Protein AF-I6PZT9-F1 (afdb_monomer_lite)

Foldseek 3Di:
DVLVLLVQLVVLCQDADPVSSVLSNQLSVQLVVLVVCCVLQNVVVSVVSCVVRNVVSVVVSVVCVVPPDPDPHPGPDPPCVVVSVVSNPPPPPPPPPPRPNDPCPVVVVCCVPPVNVVVVVVVVVVVVVVVVVVVVVVVVDPPPPPPPD

Secondary structure (DSSP, 8-state):
-HHHHHHHHHHHTT--SHHHHHHHHHHHHHHHHHHHHHHTT-HHHHHHHIIIIIHHHHHHHHHHHHHS----PPP--GGGHHHHHHTTS--------------TTTTTGGGGSGGGHHHHHHHHHHHHHHHHHHHHHHHH---------

Sequence (149 aa):
MMALLSLLVLFFLFHSDKITFFISFLLSYASLVSVIFIFNGTPWFGLIFFLIYVSGLLVLFGYTMAMSPNVITPPITYKYMPLSLLLLIPNTKTINMEVMKIMYFHDIVDIFNYHNLSLYLIMTIMLFLSLLAVVNITYKAPSPLRPYF

Structure (mmCIF, N/CA/C/O backbone):
data_AF-I6PZT9-F1
#
_entry.id   AF-I6PZT9-F1
#
loop_
_atom_site.group_PDB
_atom_site.id
_atom_site.type_symbol
_atom_site.label_atom_id
_atom_site.label_alt_id
_atom_site.label_comp_id
_atom_site.label_asym_id
_atom_site.label_entity_id
_atom_site.label_seq_id
_atom_site.pdbx_PDB_ins_code
_atom_site.Cartn_x
_atom_site.Cartn_y
_atom_site.Cartn_z
_atom_site.occupancy
_atom_site.B_iso_or_equiv
_atom_site.auth_seq_id
_atom_site.auth_comp_id
_atom_site.auth_asym_id
_atom_site.auth_atom_id
_atom_site.pdbx_PDB_model_num
A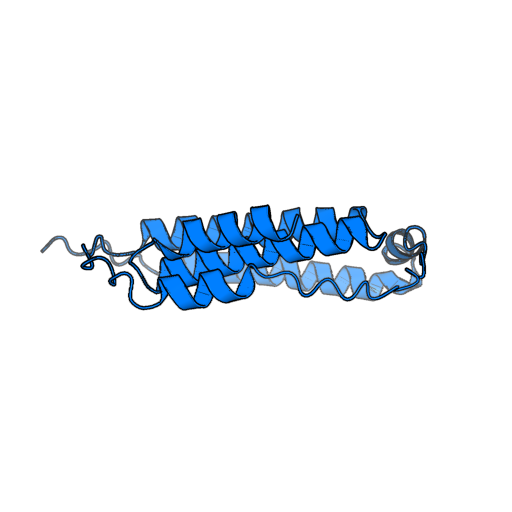TOM 1 N N . MET A 1 1 ? 18.825 14.548 -0.539 1.00 55.91 1 MET A N 1
ATOM 2 C CA . MET A 1 1 ? 17.554 13.792 -0.497 1.00 55.91 1 MET A CA 1
ATOM 3 C C . MET A 1 1 ? 17.397 13.023 0.811 1.00 55.91 1 MET A C 1
ATOM 5 O O . MET A 1 1 ? 16.478 13.350 1.546 1.00 55.91 1 MET A O 1
ATOM 9 N N . MET A 1 2 ? 18.321 12.112 1.163 1.00 54.88 2 MET A N 1
ATOM 10 C CA . MET A 1 2 ? 18.309 11.403 2.460 1.00 54.88 2 MET A CA 1
ATOM 11 C C . MET A 1 2 ? 18.146 12.332 3.675 1.00 54.88 2 MET A C 1
ATOM 13 O O . MET A 1 2 ? 17.351 12.022 4.544 1.00 54.88 2 MET A O 1
ATOM 17 N N . ALA A 1 3 ? 18.820 13.491 3.701 1.00 53.41 3 ALA A N 1
ATOM 18 C CA . ALA A 1 3 ? 18.738 14.442 4.817 1.00 53.41 3 ALA A CA 1
ATOM 19 C C . ALA A 1 3 ? 17.353 15.107 4.992 1.00 53.41 3 ALA A C 1
ATOM 21 O O . ALA A 1 3 ? 16.906 15.343 6.111 1.00 53.41 3 ALA A O 1
ATOM 22 N N . LEU A 1 4 ? 16.653 15.392 3.888 1.00 56.28 4 LEU A N 1
ATOM 23 C CA . LEU A 1 4 ? 15.302 15.972 3.914 1.00 56.28 4 LEU A CA 1
ATOM 24 C C . LEU A 1 4 ? 14.271 14.902 4.308 1.00 56.28 4 LEU A C 1
ATOM 26 O O . LEU A 1 4 ? 13.334 15.168 5.051 1.00 56.28 4 LEU A O 1
ATOM 30 N N . LEU A 1 5 ? 14.518 13.662 3.885 1.00 55.69 5 LEU A N 1
ATOM 31 C CA . LEU A 1 5 ? 13.740 12.479 4.236 1.00 55.69 5 LEU A CA 1
ATOM 32 C C . LEU A 1 5 ? 13.863 12.098 5.712 1.00 55.69 5 LEU A C 1
ATOM 34 O O . LEU A 1 5 ? 12.857 11.858 6.371 1.00 55.69 5 LEU A O 1
ATOM 38 N N . SER A 1 6 ? 15.074 12.102 6.262 1.00 57.31 6 SER A N 1
ATOM 39 C CA . SER A 1 6 ? 15.292 11.881 7.693 1.00 57.31 6 SER A CA 1
ATOM 40 C C . SER A 1 6 ? 14.687 12.991 8.546 1.00 57.31 6 SER A C 1
ATOM 42 O O . SER A 1 6 ? 14.225 12.714 9.645 1.00 57.31 6 SER A O 1
ATOM 44 N N . LEU A 1 7 ? 14.639 14.230 8.042 1.00 59.03 7 LEU A N 1
ATOM 45 C CA . LEU A 1 7 ? 13.987 15.345 8.731 1.00 59.03 7 LEU A CA 1
ATOM 46 C C . LEU A 1 7 ? 12.460 15.167 8.777 1.00 59.03 7 LEU A C 1
ATOM 48 O O . LEU A 1 7 ? 11.835 15.456 9.795 1.00 59.03 7 LEU A O 1
ATOM 52 N N . LEU A 1 8 ? 11.874 14.609 7.716 1.00 58.56 8 LEU A N 1
ATOM 53 C CA . LEU A 1 8 ? 10.450 14.277 7.638 1.00 58.56 8 LEU A CA 1
ATOM 54 C C . LEU A 1 8 ? 10.081 13.122 8.590 1.00 58.56 8 LEU A C 1
ATOM 56 O O . LEU A 1 8 ? 9.099 13.214 9.323 1.00 58.56 8 LEU A O 1
ATOM 60 N N . VAL A 1 9 ? 10.911 12.075 8.652 1.00 61.03 9 VAL A N 1
ATOM 61 C CA . VAL A 1 9 ? 10.760 10.965 9.616 1.00 61.03 9 VAL A CA 1
ATOM 62 C C . VAL A 1 9 ? 10.928 11.458 11.061 1.00 61.03 9 VAL A C 1
ATOM 64 O O . VAL A 1 9 ? 10.175 11.054 11.946 1.00 61.03 9 VAL A O 1
ATOM 67 N N . LEU A 1 10 ? 11.872 12.376 11.302 1.00 59.38 10 LEU A N 1
ATOM 68 C CA . LEU A 1 10 ? 12.081 13.012 12.606 1.00 59.38 10 LEU A CA 1
ATOM 69 C C . LEU A 1 10 ? 10.870 13.833 13.052 1.00 59.38 10 LEU A C 1
ATOM 71 O O . LEU A 1 10 ? 10.501 13.742 14.216 1.00 59.38 10 LEU A O 1
ATOM 75 N N . PHE A 1 11 ? 10.214 14.577 12.155 1.00 60.44 11 PHE A N 1
ATOM 76 C CA . PHE A 1 11 ? 9.026 15.365 12.508 1.00 60.44 11 PHE A CA 1
ATOM 77 C C . PHE A 1 11 ? 7.887 14.489 13.060 1.00 60.44 11 PHE A C 1
ATOM 79 O O . PHE A 1 11 ? 7.195 14.869 14.003 1.00 60.44 11 PHE A O 1
ATOM 86 N N . PHE A 1 12 ? 7.730 13.280 12.521 1.00 60.12 12 PHE A N 1
ATOM 87 C CA . PHE A 1 12 ? 6.676 12.351 12.925 1.00 60.12 12 PHE A CA 1
ATOM 88 C C . PHE A 1 12 ? 6.987 11.541 14.192 1.00 60.12 12 PHE A C 1
ATOM 90 O O . PHE A 1 12 ? 6.056 11.082 14.856 1.00 60.12 12 PHE A O 1
ATOM 97 N N . LEU A 1 13 ? 8.265 11.427 14.569 1.00 58.75 13 LEU A N 1
ATOM 98 C CA . LEU A 1 13 ? 8.715 10.843 15.842 1.00 58.75 13 LEU A CA 1
ATOM 99 C C . LEU A 1 13 ? 8.302 11.673 17.071 1.00 58.75 13 LEU A C 1
ATOM 101 O O . LEU A 1 13 ? 8.343 11.157 18.185 1.00 58.75 13 LEU A O 1
ATOM 105 N N . PHE A 1 14 ? 7.888 12.933 16.892 1.00 55.94 14 PHE A N 1
ATOM 106 C CA . PHE A 1 14 ? 7.474 13.811 17.993 1.00 55.94 14 PHE A CA 1
ATOM 107 C C . PHE A 1 14 ? 6.022 13.614 18.452 1.00 55.94 14 PHE A C 1
ATOM 109 O O . PHE A 1 14 ? 5.602 14.269 19.405 1.00 55.94 14 PHE A O 1
ATOM 116 N N . HIS A 1 15 ? 5.242 12.741 17.804 1.00 57.38 15 HIS A N 1
ATOM 117 C CA . HIS A 1 15 ? 3.855 12.511 18.206 1.00 57.38 15 HIS A CA 1
ATOM 118 C C . HIS A 1 15 ? 3.751 11.456 19.319 1.00 57.38 15 HIS A C 1
ATOM 120 O O . HIS A 1 15 ? 4.372 10.397 19.250 1.00 57.38 15 HIS A O 1
ATOM 126 N N . SER A 1 16 ? 2.969 11.767 20.354 1.00 57.41 16 SER A N 1
ATOM 127 C CA . SER A 1 16 ? 3.026 11.128 21.675 1.00 57.41 16 SER A CA 1
ATOM 128 C C . SER A 1 16 ? 2.312 9.775 21.775 1.00 57.41 16 SER A C 1
ATOM 130 O O . SER A 1 16 ? 2.679 8.956 22.622 1.00 57.41 16 SER A O 1
ATOM 132 N N . ASP A 1 17 ? 1.359 9.484 20.887 1.00 71.00 17 ASP A N 1
ATOM 133 C CA . ASP A 1 17 ? 0.621 8.222 20.928 1.00 71.00 17 ASP A CA 1
ATOM 134 C C . ASP A 1 17 ? 1.272 7.132 20.063 1.00 71.00 17 ASP A C 1
ATOM 136 O O . ASP A 1 17 ? 1.644 7.330 18.904 1.00 71.00 17 ASP A O 1
ATOM 140 N N . LYS A 1 18 ? 1.389 5.918 20.624 1.00 74.88 18 LYS A N 1
ATOM 141 C CA . LYS A 1 18 ? 2.044 4.768 19.964 1.00 74.88 18 LYS A CA 1
ATOM 142 C C . LYS A 1 18 ? 1.425 4.439 18.600 1.00 74.88 18 LYS A C 1
ATOM 144 O O . LYS A 1 18 ? 2.137 4.058 17.676 1.00 74.88 18 LYS A O 1
ATOM 149 N N . ILE A 1 19 ? 0.102 4.573 18.487 1.00 79.06 19 ILE A N 1
ATOM 150 C CA . ILE A 1 19 ? -0.666 4.224 17.281 1.00 79.06 19 ILE A CA 1
ATOM 151 C C . ILE A 1 19 ? -0.414 5.248 16.176 1.00 79.06 19 ILE A C 1
ATOM 153 O O . ILE A 1 19 ? -0.064 4.888 15.054 1.00 79.06 19 ILE A O 1
ATOM 157 N N . THR A 1 20 ? -0.539 6.530 16.501 1.00 77.38 20 THR A N 1
ATOM 158 C CA . THR A 1 20 ? -0.301 7.627 15.560 1.00 77.38 20 THR A CA 1
ATOM 159 C C . THR A 1 20 ? 1.158 7.678 15.128 1.00 77.38 20 THR A C 1
ATOM 161 O O . THR A 1 20 ? 1.419 7.949 13.961 1.00 77.38 20 THR A O 1
ATOM 164 N N . PHE A 1 21 ? 2.096 7.358 16.030 1.00 77.38 21 PHE A N 1
ATOM 165 C CA . PHE A 1 21 ? 3.513 7.222 15.703 1.00 77.38 21 PHE A CA 1
ATOM 166 C C . PHE A 1 21 ? 3.756 6.097 14.688 1.00 77.38 21 PHE A C 1
ATOM 168 O O . PHE A 1 21 ? 4.462 6.281 13.700 1.00 77.38 21 PHE A O 1
ATOM 175 N N . PHE A 1 22 ? 3.149 4.928 14.901 1.00 79.56 22 PHE A N 1
ATOM 176 C CA . PHE A 1 22 ? 3.291 3.813 13.969 1.00 79.56 22 PHE A CA 1
ATOM 177 C C . PHE A 1 22 ? 2.745 4.159 12.575 1.00 79.56 22 PHE A C 1
ATOM 179 O O . PHE A 1 22 ? 3.405 3.900 11.569 1.00 79.56 22 PHE A O 1
ATOM 186 N N . ILE A 1 23 ? 1.568 4.787 12.506 1.00 81.69 23 ILE A N 1
ATOM 187 C CA . ILE A 1 23 ? 0.939 5.164 11.232 1.00 81.69 23 ILE A CA 1
ATOM 188 C C . ILE A 1 23 ? 1.740 6.256 10.519 1.00 81.69 23 ILE A C 1
ATOM 190 O O . ILE A 1 23 ? 1.955 6.167 9.309 1.00 81.69 23 ILE A O 1
ATOM 194 N N . SER A 1 24 ? 2.219 7.263 11.250 1.00 76.06 24 SER A N 1
ATOM 195 C CA . SER A 1 24 ? 3.023 8.342 10.676 1.00 76.06 24 SER A CA 1
ATOM 196 C C . SER A 1 24 ? 4.382 7.843 10.173 1.00 76.06 24 SER A C 1
ATOM 198 O O . SER A 1 24 ? 4.818 8.226 9.083 1.00 76.06 24 SER A O 1
ATOM 200 N N . PHE A 1 25 ? 5.012 6.912 10.896 1.00 77.88 25 PHE A N 1
ATOM 201 C CA . PHE A 1 25 ? 6.205 6.214 10.429 1.00 77.88 25 PHE A CA 1
ATOM 202 C C . PHE A 1 25 ? 5.931 5.463 9.120 1.00 77.88 25 PHE A C 1
ATOM 204 O O . PHE A 1 25 ? 6.668 5.638 8.147 1.00 77.88 25 PHE A O 1
ATOM 211 N N . LEU A 1 26 ? 4.843 4.692 9.051 1.00 82.94 26 LEU A N 1
ATOM 212 C CA . LEU A 1 26 ? 4.478 3.932 7.852 1.00 82.94 26 LEU A CA 1
ATOM 213 C C . LEU A 1 26 ? 4.211 4.860 6.653 1.00 82.94 26 LEU A C 1
ATOM 215 O O . LEU A 1 26 ? 4.686 4.590 5.551 1.00 82.94 26 LEU A O 1
ATOM 219 N N . LEU A 1 27 ? 3.549 6.000 6.871 1.00 83.50 27 LEU A N 1
ATOM 220 C CA . LEU A 1 27 ? 3.326 7.029 5.849 1.00 83.50 27 LEU A CA 1
ATOM 221 C C . LEU A 1 27 ? 4.650 7.602 5.311 1.00 83.50 27 LEU A C 1
ATOM 223 O O . LEU A 1 27 ? 4.853 7.720 4.096 1.00 83.50 27 LEU A O 1
ATOM 227 N N . SER A 1 28 ? 5.582 7.920 6.212 1.00 77.56 28 SER A N 1
ATOM 228 C CA . SER A 1 28 ? 6.910 8.420 5.842 1.00 77.56 28 SER A CA 1
ATOM 229 C C . SER A 1 28 ? 7.728 7.371 5.074 1.00 77.56 28 SER A C 1
ATOM 231 O O . SER A 1 28 ? 8.400 7.692 4.096 1.00 77.56 28 SER A O 1
ATOM 233 N N . TYR A 1 29 ? 7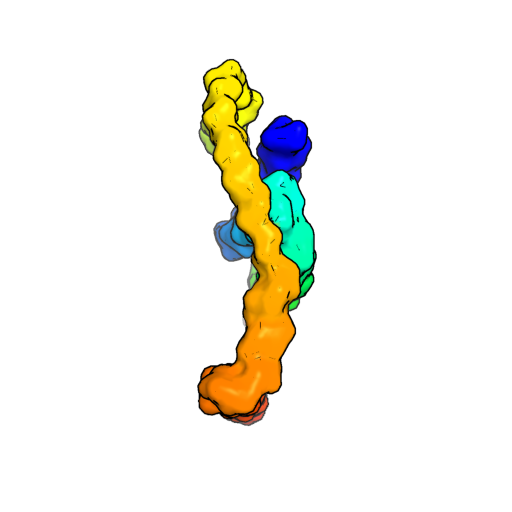.601 6.095 5.439 1.00 81.19 29 TYR A N 1
ATOM 234 C CA . TYR A 1 29 ? 8.266 4.992 4.756 1.00 81.19 29 TYR A CA 1
ATOM 235 C C . TYR A 1 29 ? 7.664 4.695 3.372 1.00 81.19 29 TYR A C 1
ATOM 237 O O . TYR A 1 29 ? 8.393 4.497 2.402 1.00 81.19 29 TYR A O 1
ATOM 245 N N . ALA A 1 30 ? 6.338 4.713 3.235 1.00 85.69 30 ALA A N 1
ATOM 246 C CA . ALA A 1 30 ? 5.680 4.505 1.945 1.00 85.69 30 ALA A CA 1
ATOM 247 C C . ALA A 1 30 ? 6.024 5.625 0.944 1.00 85.69 30 ALA A C 1
ATOM 249 O O . ALA A 1 30 ? 6.334 5.358 -0.220 1.00 85.69 30 ALA A O 1
ATOM 250 N N . SER A 1 31 ? 6.043 6.880 1.404 1.00 83.06 31 SER A N 1
ATOM 251 C CA . SER A 1 31 ? 6.475 8.008 0.569 1.00 83.06 31 SER A CA 1
ATOM 252 C C . SER A 1 31 ? 7.948 7.885 0.159 1.00 83.06 31 SER A C 1
ATOM 254 O O . SER A 1 31 ? 8.268 8.075 -1.013 1.00 83.06 31 SER A O 1
ATOM 256 N N . LEU A 1 32 ? 8.828 7.444 1.060 1.00 78.88 32 LEU A N 1
ATOM 257 C CA . LEU A 1 32 ? 10.226 7.115 0.760 1.00 78.88 32 LEU A CA 1
ATOM 258 C C . LEU A 1 32 ? 10.379 6.101 -0.378 1.00 78.88 32 LEU A C 1
ATOM 260 O O . LEU A 1 32 ? 11.096 6.345 -1.350 1.00 78.88 32 LEU A O 1
ATOM 264 N N . VAL A 1 33 ? 9.687 4.971 -0.261 1.00 83.50 33 VAL A N 1
ATOM 265 C CA . VAL A 1 33 ? 9.734 3.889 -1.250 1.00 83.50 33 VAL A CA 1
ATOM 266 C C . VAL A 1 33 ? 9.252 4.377 -2.619 1.00 83.50 33 VAL A C 1
ATOM 268 O O . VAL A 1 33 ? 9.883 4.079 -3.634 1.00 83.50 33 VAL A O 1
ATOM 271 N N . SER A 1 34 ? 8.201 5.202 -2.658 1.00 85.44 34 SER A N 1
ATOM 272 C CA . SER A 1 34 ? 7.691 5.769 -3.913 1.00 85.44 34 SER A CA 1
ATOM 273 C C . SER A 1 34 ? 8.725 6.636 -4.638 1.00 85.44 34 SER A C 1
ATOM 275 O O . SER A 1 34 ? 8.901 6.519 -5.851 1.00 85.44 34 SER A O 1
ATOM 277 N N . VAL A 1 35 ? 9.475 7.445 -3.885 1.00 82.75 35 VAL A N 1
ATOM 278 C CA . VAL A 1 35 ? 10.525 8.312 -4.423 1.00 82.75 35 VAL A CA 1
ATOM 279 C C . VAL A 1 35 ? 11.663 7.464 -4.991 1.00 82.75 35 VAL A C 1
ATOM 281 O O . VAL A 1 35 ? 12.141 7.736 -6.091 1.00 82.75 35 VAL A O 1
ATOM 284 N N . ILE A 1 36 ? 12.052 6.392 -4.294 1.00 81.56 36 ILE A N 1
ATOM 285 C CA . ILE A 1 36 ? 13.074 5.452 -4.774 1.00 81.56 36 ILE A CA 1
ATOM 286 C C . ILE A 1 36 ? 12.642 4.804 -6.099 1.00 81.56 36 ILE A C 1
ATOM 288 O O . ILE A 1 36 ? 13.444 4.750 -7.030 1.00 81.56 36 ILE A O 1
ATOM 292 N N . PHE A 1 37 ? 11.383 4.373 -6.235 1.00 82.06 37 PHE A N 1
ATOM 293 C CA . PHE A 1 37 ? 10.884 3.804 -7.496 1.00 82.06 37 PHE A CA 1
ATOM 294 C C . PHE A 1 37 ? 10.887 4.806 -8.656 1.00 82.06 37 PHE A C 1
ATOM 296 O O . PHE A 1 37 ? 11.238 4.439 -9.781 1.00 82.06 37 PHE A O 1
ATOM 303 N N . ILE A 1 38 ? 10.571 6.075 -8.384 1.00 82.94 38 ILE A N 1
ATOM 304 C CA . ILE A 1 38 ? 10.638 7.139 -9.394 1.00 82.94 38 ILE A CA 1
ATOM 305 C C . ILE A 1 38 ? 12.073 7.313 -9.907 1.00 82.94 38 ILE A C 1
ATOM 307 O O . ILE A 1 38 ? 12.283 7.384 -11.119 1.00 82.94 38 ILE A O 1
ATOM 311 N N . PHE A 1 39 ? 13.063 7.324 -9.011 1.00 77.81 39 PHE A N 1
ATOM 312 C CA . PHE A 1 39 ? 14.471 7.481 -9.394 1.00 77.81 39 PHE A CA 1
ATOM 313 C C . PHE A 1 39 ? 15.080 6.228 -10.036 1.00 77.81 39 PHE A C 1
ATOM 315 O O . PHE A 1 39 ? 15.934 6.356 -10.911 1.00 77.81 39 PHE A O 1
ATOM 322 N N . ASN A 1 40 ? 14.606 5.033 -9.680 1.00 74.56 40 ASN A N 1
ATOM 323 C CA . ASN A 1 40 ? 15.097 3.764 -10.228 1.00 74.56 40 ASN A CA 1
ATOM 324 C C . ASN A 1 40 ? 14.519 3.414 -11.616 1.00 74.56 40 ASN A C 1
ATOM 326 O O . ASN A 1 40 ? 14.734 2.310 -12.111 1.00 74.56 40 ASN A O 1
ATOM 330 N N . GLY A 1 41 ? 13.808 4.338 -12.270 1.00 68.81 41 GLY A N 1
ATOM 331 C CA . GLY A 1 41 ? 13.429 4.212 -13.682 1.00 68.81 41 GLY A CA 1
ATOM 332 C C . GLY A 1 41 ? 12.008 3.714 -13.957 1.00 68.81 41 GLY A C 1
ATOM 333 O O . GLY A 1 41 ? 11.648 3.581 -15.125 1.00 68.81 41 GLY A O 1
ATOM 334 N N . THR A 1 42 ? 11.172 3.513 -12.931 1.00 76.88 42 THR A N 1
ATOM 335 C CA . THR A 1 42 ? 9.740 3.176 -13.080 1.00 76.88 42 THR A CA 1
ATOM 336 C C . THR A 1 42 ? 8.838 4.272 -12.500 1.00 76.88 42 THR A C 1
ATOM 338 O O . THR A 1 42 ? 8.102 4.042 -11.537 1.00 76.88 42 THR A O 1
ATOM 341 N N . PRO A 1 43 ? 8.841 5.490 -13.082 1.00 82.31 43 PRO A N 1
ATOM 342 C CA . PRO A 1 43 ? 8.111 6.624 -12.515 1.00 82.31 43 PRO A CA 1
ATOM 343 C C . PRO A 1 43 ? 6.609 6.358 -12.387 1.00 82.31 43 PRO A C 1
ATOM 345 O O . PRO A 1 43 ? 6.009 6.726 -11.385 1.00 82.31 43 PRO A O 1
ATOM 348 N N . TRP A 1 44 ? 6.010 5.652 -13.347 1.00 84.12 44 TRP A N 1
ATOM 349 C CA . TRP A 1 44 ? 4.590 5.296 -13.302 1.00 84.12 44 TRP A CA 1
ATOM 350 C C . TRP A 1 44 ? 4.248 4.377 -12.133 1.00 84.12 44 TRP A C 1
ATOM 352 O O . TRP A 1 44 ? 3.279 4.628 -11.424 1.00 84.12 44 TRP A O 1
ATOM 362 N N . PHE A 1 45 ? 5.068 3.354 -11.888 1.00 84.38 45 PHE A N 1
ATOM 363 C CA . PHE A 1 45 ? 4.862 2.456 -10.757 1.00 84.38 45 PHE A CA 1
ATOM 364 C C . PHE A 1 45 ? 5.039 3.191 -9.425 1.00 84.38 45 PHE A C 1
ATOM 366 O O . PHE A 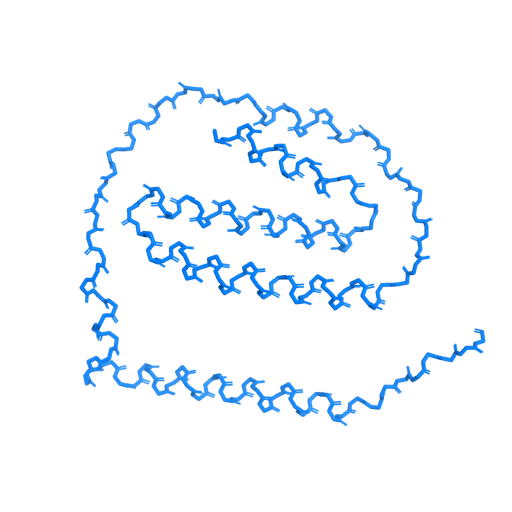1 45 ? 4.201 3.053 -8.539 1.00 84.38 45 PHE A O 1
ATOM 373 N N . GLY A 1 46 ? 6.069 4.035 -9.305 1.00 87.06 46 GLY A N 1
ATOM 374 C CA . GLY A 1 46 ? 6.274 4.863 -8.116 1.00 87.06 46 GLY A CA 1
ATOM 375 C C . GLY A 1 46 ? 5.101 5.811 -7.834 1.00 87.06 46 GLY A C 1
ATOM 376 O O . GLY A 1 46 ? 4.673 5.924 -6.686 1.00 87.06 46 GLY A O 1
ATOM 377 N N . LEU A 1 47 ? 4.526 6.429 -8.873 1.00 89.38 47 LEU A N 1
ATOM 378 C CA . LEU A 1 47 ? 3.344 7.291 -8.754 1.00 89.38 47 LEU A CA 1
ATOM 379 C C . LEU A 1 47 ? 2.082 6.510 -8.361 1.00 89.38 47 LEU A C 1
ATOM 381 O O . LEU A 1 47 ? 1.357 6.950 -7.471 1.00 89.38 47 LEU A O 1
ATOM 385 N N . ILE A 1 48 ? 1.829 5.348 -8.973 1.00 90.69 48 ILE A N 1
ATOM 386 C CA . ILE A 1 48 ? 0.692 4.482 -8.614 1.00 90.69 48 ILE A CA 1
ATOM 387 C C . ILE A 1 48 ? 0.840 3.984 -7.171 1.00 90.69 48 ILE A C 1
ATOM 389 O O . ILE A 1 48 ? -0.120 4.027 -6.401 1.00 90.69 48 ILE A O 1
ATOM 393 N N . PHE A 1 49 ? 2.048 3.569 -6.779 1.00 89.75 49 PHE A N 1
ATOM 394 C CA . PHE A 1 49 ? 2.350 3.145 -5.416 1.00 89.75 49 PHE A CA 1
ATOM 395 C C . PHE A 1 49 ? 2.089 4.274 -4.418 1.00 89.75 49 PHE A C 1
ATOM 397 O O . PHE A 1 49 ? 1.402 4.055 -3.422 1.00 89.75 49 PHE A O 1
ATOM 404 N N . PHE A 1 50 ? 2.576 5.487 -4.703 1.00 89.31 50 PHE A N 1
ATOM 405 C CA . PHE A 1 50 ? 2.293 6.663 -3.883 1.00 89.31 50 PHE A CA 1
ATOM 406 C C . PHE A 1 50 ? 0.785 6.886 -3.751 1.00 89.31 50 PHE A C 1
ATOM 408 O O . PHE A 1 50 ? 0.273 7.001 -2.641 1.00 89.31 50 PHE A O 1
ATOM 415 N N . LEU A 1 51 ? 0.060 6.883 -4.870 1.00 92.19 51 LEU A N 1
ATOM 416 C CA . LEU A 1 51 ? -1.365 7.183 -4.882 1.00 92.19 51 LEU A CA 1
ATOM 417 C C . LEU A 1 51 ? -2.173 6.152 -4.094 1.00 92.19 51 LEU A C 1
ATOM 419 O O . LEU A 1 51 ? -3.024 6.552 -3.316 1.00 92.19 51 LEU A O 1
ATOM 423 N N . ILE A 1 52 ? -1.899 4.854 -4.224 1.00 93.75 52 ILE A N 1
ATOM 424 C CA . ILE A 1 52 ? -2.662 3.812 -3.520 1.00 93.75 52 ILE A CA 1
ATOM 425 C C . ILE A 1 52 ? -2.254 3.726 -2.043 1.00 93.75 52 ILE A C 1
ATOM 427 O O . ILE A 1 52 ? -3.113 3.775 -1.162 1.00 93.75 52 ILE A O 1
ATOM 431 N N . TYR A 1 53 ? -0.955 3.620 -1.749 1.00 90.75 53 TYR A N 1
ATOM 432 C CA . TYR A 1 53 ? -0.497 3.385 -0.378 1.00 90.75 53 TYR A CA 1
ATOM 433 C C . TYR A 1 53 ? -0.569 4.638 0.486 1.00 90.75 53 TYR A C 1
ATOM 435 O O . TYR A 1 53 ? -1.068 4.567 1.607 1.00 90.75 53 TYR A O 1
ATOM 443 N N . VAL A 1 54 ? -0.099 5.790 -0.002 1.00 89.38 54 VAL A N 1
ATOM 444 C CA . VAL A 1 54 ? -0.096 7.014 0.813 1.00 89.38 54 VAL A CA 1
ATOM 445 C C . VAL A 1 54 ? -1.525 7.504 1.032 1.00 89.38 54 VAL A C 1
ATOM 447 O O . VAL A 1 54 ? -1.857 7.855 2.162 1.00 89.38 54 VAL A O 1
ATOM 450 N N . SER A 1 55 ? -2.403 7.452 0.020 1.00 92.25 55 SER A N 1
ATOM 451 C CA . SER A 1 55 ? -3.814 7.822 0.224 1.00 92.25 55 SER A CA 1
ATOM 452 C C . SER A 1 55 ? -4.544 6.851 1.159 1.00 92.25 55 SER A C 1
ATOM 454 O O . SER A 1 55 ? -5.245 7.300 2.066 1.00 92.25 55 SER A O 1
ATOM 456 N N . GLY A 1 56 ? -4.334 5.536 1.015 1.00 92.38 56 GLY A N 1
ATOM 457 C CA . GLY A 1 56 ? -4.953 4.531 1.880 1.00 92.38 56 GLY A CA 1
ATOM 458 C C . GLY A 1 56 ? -4.521 4.664 3.342 1.00 92.38 56 GLY A C 1
ATOM 459 O O . GLY A 1 56 ? -5.351 4.606 4.251 1.00 92.38 56 GLY A O 1
ATOM 460 N N . LEU A 1 57 ? -3.234 4.927 3.582 1.00 88.69 57 LEU A N 1
ATOM 461 C CA . LEU A 1 57 ? -2.713 5.182 4.928 1.00 88.69 57 LEU A CA 1
ATOM 462 C C . LEU A 1 57 ? -3.233 6.494 5.521 1.00 88.69 57 LEU A C 1
ATOM 464 O O . LEU A 1 57 ? -3.409 6.573 6.734 1.00 88.69 57 LEU A O 1
ATOM 468 N N . LEU A 1 58 ? -3.531 7.498 4.693 1.00 87.69 58 LEU A N 1
ATOM 469 C CA . LEU A 1 58 ? -4.132 8.757 5.141 1.00 87.69 58 LEU A CA 1
ATOM 470 C C . LEU A 1 58 ? -5.579 8.545 5.620 1.00 87.69 58 LEU A C 1
ATOM 472 O O . LEU A 1 58 ? -5.969 9.083 6.655 1.00 87.69 58 LEU A O 1
ATOM 476 N N . VAL A 1 59 ? -6.355 7.693 4.940 1.00 91.69 59 VAL A N 1
ATOM 477 C CA . VAL A 1 59 ? -7.699 7.300 5.409 1.00 91.69 59 VAL A CA 1
ATOM 478 C C . VAL A 1 59 ? -7.616 6.575 6.755 1.00 91.69 59 VAL A C 1
ATOM 480 O O . VAL A 1 59 ? -8.362 6.908 7.678 1.00 91.69 59 VAL A O 1
ATOM 483 N N . LEU A 1 60 ? -6.676 5.634 6.902 1.00 87.56 60 LEU A N 1
ATOM 484 C CA . LEU A 1 60 ? -6.449 4.940 8.174 1.00 87.56 60 LEU A CA 1
ATOM 485 C C . LEU A 1 60 ? -6.039 5.920 9.282 1.00 87.56 60 LEU A C 1
ATOM 487 O O . LEU A 1 60 ? -6.552 5.835 10.396 1.00 87.56 60 LEU A O 1
ATOM 491 N N . PHE A 1 61 ? -5.163 6.875 8.969 1.00 84.81 61 PHE A N 1
ATOM 492 C CA . PHE A 1 61 ? -4.760 7.929 9.893 1.00 84.81 61 PHE A CA 1
ATOM 493 C C . PHE A 1 61 ? -5.968 8.737 10.382 1.00 84.81 61 PHE A C 1
ATOM 495 O O . PHE A 1 61 ? -6.168 8.857 11.592 1.00 84.81 61 PHE A O 1
ATOM 502 N N . GLY A 1 62 ? -6.823 9.205 9.466 1.00 86.06 62 GLY A N 1
ATOM 503 C CA . GLY A 1 62 ? -8.054 9.922 9.808 1.00 86.06 62 GLY A CA 1
ATOM 504 C C . GLY A 1 62 ? -8.997 9.096 10.687 1.00 86.06 62 GLY A C 1
ATOM 505 O O . GLY A 1 62 ? -9.507 9.603 11.686 1.00 86.06 62 GLY A O 1
ATOM 506 N N . TYR A 1 63 ? -9.163 7.807 10.377 1.00 87.19 63 TYR A N 1
ATOM 507 C CA . TYR A 1 63 ? -9.962 6.893 11.195 1.00 87.19 63 TYR A CA 1
ATOM 508 C C . TYR A 1 63 ? -9.399 6.750 12.614 1.00 87.19 63 TYR A C 1
ATOM 510 O O . TYR A 1 63 ? -10.140 6.861 13.592 1.00 87.19 63 TYR A O 1
ATOM 518 N N . THR A 1 64 ? -8.086 6.547 12.748 1.00 81.94 64 THR A N 1
ATOM 519 C CA . THR A 1 64 ? -7.462 6.411 14.070 1.00 81.94 64 THR A CA 1
ATOM 520 C C . THR A 1 64 ? -7.509 7.691 14.884 1.00 81.94 64 THR A C 1
ATOM 522 O O . THR A 1 64 ? -7.756 7.600 16.077 1.00 81.94 64 THR A O 1
ATOM 525 N N . MET A 1 65 ? -7.365 8.858 14.254 1.00 79.69 65 MET A N 1
ATOM 526 C CA . MET A 1 65 ? -7.489 10.151 14.933 1.00 79.69 65 MET A CA 1
ATOM 527 C C . MET A 1 65 ? -8.911 10.402 15.444 1.00 79.69 65 MET A C 1
ATOM 529 O O . MET A 1 65 ? -9.092 10.955 16.525 1.00 79.69 65 MET A O 1
ATOM 533 N N . ALA A 1 66 ? -9.930 9.976 14.694 1.00 82.62 66 ALA A N 1
ATOM 534 C CA . ALA A 1 66 ? -11.320 10.111 15.119 1.00 82.62 66 ALA A CA 1
ATOM 535 C C . ALA A 1 66 ? -11.690 9.145 16.261 1.00 82.62 66 ALA A C 1
ATOM 537 O O . ALA A 1 66 ? -12.512 9.481 17.113 1.00 82.62 66 ALA A O 1
ATOM 538 N N . MET A 1 67 ? -11.100 7.945 16.274 1.00 77.94 67 MET A N 1
ATOM 539 C CA . MET A 1 67 ? -11.402 6.891 17.252 1.00 77.94 67 MET A CA 1
ATOM 540 C C . MET A 1 67 ? -10.479 6.899 18.476 1.00 77.94 67 MET A C 1
ATOM 542 O O . MET A 1 67 ? -10.816 6.292 19.495 1.00 77.94 67 MET A O 1
ATOM 546 N N . SER A 1 68 ? -9.315 7.549 18.406 1.00 75.50 68 SER A N 1
ATOM 547 C CA . SER A 1 68 ? -8.383 7.603 19.527 1.00 75.50 68 SER A CA 1
ATOM 548 C C . SER A 1 68 ? -8.965 8.444 20.666 1.00 75.50 68 SER A C 1
ATOM 550 O O . SER A 1 68 ? -9.387 9.581 20.433 1.00 75.50 68 SER A O 1
ATOM 552 N N . PRO A 1 69 ? -8.982 7.935 21.911 1.00 65.94 69 PRO A N 1
ATOM 553 C CA . PRO A 1 69 ? -9.306 8.769 23.057 1.00 65.94 69 PRO A CA 1
ATOM 554 C C . PRO A 1 69 ? -8.271 9.894 23.150 1.00 65.94 69 PRO A C 1
ATOM 556 O O . PRO A 1 69 ? -7.086 9.649 22.952 1.00 65.94 69 PRO A O 1
ATOM 559 N N . ASN A 1 70 ? -8.717 11.112 23.466 1.00 65.31 70 ASN A N 1
ATOM 560 C CA . ASN A 1 70 ? -7.852 12.274 23.678 1.00 65.31 70 ASN A CA 1
ATOM 561 C C . ASN A 1 70 ? -7.071 12.095 24.994 1.00 65.31 70 ASN A C 1
ATOM 563 O O . ASN A 1 70 ? -7.367 12.726 26.009 1.00 65.31 70 ASN A O 1
ATOM 567 N N . VAL A 1 71 ? -6.159 11.125 25.023 1.00 63.25 71 VAL A N 1
ATOM 568 C CA . VAL A 1 71 ? -5.301 10.848 26.167 1.00 63.25 71 VAL A CA 1
ATOM 569 C C . VAL A 1 71 ? -4.124 11.787 26.027 1.00 63.25 71 VAL A C 1
ATOM 571 O O . VAL A 1 71 ? -3.317 11.655 25.116 1.00 63.25 71 VAL A O 1
ATOM 574 N N . ILE A 1 72 ? -4.028 12.748 26.940 1.00 60.81 72 ILE A N 1
ATOM 575 C CA . ILE A 1 72 ? -2.849 13.599 27.058 1.00 60.81 72 ILE A CA 1
ATOM 576 C C . ILE A 1 72 ? -1.741 12.711 27.625 1.00 60.81 72 ILE A C 1
ATOM 578 O O . ILE A 1 72 ? -1.537 12.616 28.836 1.00 60.81 72 ILE A O 1
ATOM 582 N N . THR A 1 73 ? -1.081 11.968 26.743 1.00 60.00 73 THR A N 1
ATOM 583 C CA . THR A 1 73 ? 0.112 11.212 27.085 1.00 60.00 73 THR A CA 1
ATOM 584 C C . THR A 1 73 ? 1.231 12.218 27.364 1.00 60.00 73 THR A C 1
ATOM 586 O O . THR A 1 73 ? 1.423 13.160 26.589 1.00 60.00 73 THR A O 1
ATOM 589 N N . PRO A 1 74 ? 1.967 12.094 28.487 1.00 57.66 74 PRO A N 1
ATOM 590 C CA . PRO A 1 74 ? 3.129 12.942 28.705 1.00 57.66 74 PRO A CA 1
ATOM 591 C C . PRO A 1 74 ? 4.100 12.713 27.540 1.00 57.66 74 PRO A C 1
ATOM 593 O O . PRO A 1 74 ? 4.296 11.555 27.153 1.00 57.66 74 PRO A O 1
ATOM 596 N N . PRO A 1 75 ? 4.696 13.775 26.963 1.00 60.66 75 PRO A N 1
ATOM 597 C CA . PRO A 1 75 ? 5.576 13.633 25.815 1.00 60.66 75 PRO A CA 1
ATOM 598 C C . PRO A 1 75 ? 6.685 12.661 26.198 1.00 60.66 75 PRO A C 1
ATOM 600 O O . PRO A 1 75 ? 7.440 12.913 27.144 1.00 60.66 75 PRO A O 1
ATOM 603 N N . ILE A 1 76 ? 6.742 11.520 25.504 1.00 58.53 76 ILE A N 1
ATOM 604 C CA . ILE A 1 76 ? 7.826 10.562 25.677 1.00 58.53 76 ILE A CA 1
ATOM 605 C C . ILE A 1 76 ? 9.101 11.330 25.379 1.00 58.53 76 ILE A C 1
ATOM 607 O O . ILE A 1 76 ? 9.361 11.798 24.273 1.00 58.53 76 ILE A O 1
ATOM 611 N N . THR A 1 77 ? 9.822 11.539 26.468 1.00 54.41 77 THR A N 1
ATOM 612 C CA . THR A 1 77 ? 11.018 12.342 26.558 1.00 54.41 77 THR A CA 1
ATOM 613 C C . THR A 1 77 ? 12.023 11.907 25.503 1.00 54.41 77 THR A C 1
ATOM 615 O O . THR A 1 77 ? 12.148 10.725 25.186 1.00 54.41 77 THR A O 1
ATOM 618 N N . TYR A 1 78 ? 12.749 12.912 25.017 1.00 54.62 78 TYR A N 1
ATOM 619 C CA . TYR A 1 78 ? 13.939 13.013 24.162 1.00 54.62 78 TYR A CA 1
ATOM 620 C C . TYR A 1 78 ? 15.013 11.895 24.212 1.00 54.62 78 TYR A C 1
ATOM 622 O O . TYR A 1 78 ? 16.079 12.029 23.617 1.00 54.62 78 TYR A O 1
ATOM 630 N N . LYS A 1 79 ? 14.767 10.775 24.890 1.00 54.38 79 LYS A N 1
ATOM 631 C CA . LYS A 1 79 ? 15.688 9.670 25.155 1.00 54.38 79 LYS A CA 1
ATOM 632 C C . LYS A 1 79 ? 16.116 8.900 23.901 1.00 54.38 79 LYS A C 1
ATOM 634 O O . LYS A 1 79 ? 17.218 8.366 23.884 1.00 54.38 79 LYS A O 1
ATOM 639 N N . TYR A 1 80 ? 15.294 8.877 22.849 1.00 55.00 80 TYR A N 1
ATOM 640 C CA . TYR A 1 80 ? 15.625 8.209 21.577 1.00 55.00 80 TYR A CA 1
ATOM 641 C C . TYR A 1 80 ? 16.030 9.171 20.448 1.00 55.00 80 TYR A C 1
ATOM 643 O O . TYR A 1 80 ? 16.481 8.724 19.395 1.00 55.00 80 TYR A O 1
ATOM 651 N N . MET A 1 81 ? 15.960 10.485 20.689 1.00 52.06 81 MET A N 1
ATOM 652 C CA . MET A 1 81 ? 16.340 11.526 19.730 1.00 52.06 81 MET A CA 1
ATOM 653 C C . MET A 1 81 ? 17.794 11.427 19.212 1.00 52.06 81 MET A C 1
ATOM 655 O O . MET A 1 81 ? 17.997 11.637 18.011 1.00 52.06 81 MET A O 1
ATOM 659 N N . PRO A 1 82 ? 18.818 11.071 20.022 1.00 55.78 82 PRO A N 1
ATOM 660 C CA . PRO A 1 82 ? 20.184 11.013 19.501 1.00 55.78 82 PRO A CA 1
ATOM 661 C C . PRO A 1 82 ? 20.424 9.803 18.584 1.00 55.78 82 PRO A C 1
ATOM 663 O O . PRO A 1 82 ? 21.304 9.859 17.728 1.00 55.78 82 PRO A O 1
ATOM 666 N N . LEU A 1 83 ? 19.630 8.730 18.699 1.00 54.66 83 LEU A N 1
ATOM 667 C CA . LEU A 1 83 ? 19.814 7.527 17.881 1.00 54.66 83 LEU A CA 1
ATOM 668 C C . LEU A 1 83 ? 19.316 7.738 16.442 1.00 54.66 83 LEU A C 1
ATOM 670 O O . LEU A 1 83 ? 19.965 7.303 15.494 1.00 54.66 83 LEU A O 1
ATOM 674 N N . SER A 1 84 ? 18.217 8.480 16.263 1.00 55.69 84 SER A N 1
ATOM 675 C CA . SER A 1 84 ? 17.727 8.881 14.935 1.00 55.69 84 SER A CA 1
ATOM 676 C C . SER A 1 84 ? 18.662 9.862 14.219 1.00 55.69 84 SER A C 1
ATOM 678 O O . SER A 1 84 ? 18.744 9.845 12.994 1.00 55.69 84 SER A O 1
ATOM 680 N N . LEU A 1 85 ? 19.412 10.677 14.970 1.00 55.25 85 LEU A N 1
ATOM 681 C CA . LEU A 1 85 ? 20.436 11.577 14.426 1.00 55.25 85 LEU A CA 1
ATOM 682 C C . LEU A 1 85 ? 21.689 10.837 13.932 1.00 55.25 85 LEU A C 1
ATOM 684 O O . LEU A 1 85 ? 22.421 11.372 13.108 1.00 55.25 85 LEU A O 1
ATOM 688 N N . LEU A 1 86 ? 21.933 9.599 14.367 1.00 54.28 86 LEU A N 1
ATOM 689 C CA . LEU A 1 86 ? 23.083 8.820 13.898 1.00 54.28 86 LEU A CA 1
ATOM 690 C C . LEU A 1 86 ? 22.867 8.239 12.485 1.00 54.28 86 LEU A C 1
ATOM 692 O O . LEU A 1 86 ? 23.821 8.054 11.734 1.00 54.28 86 LEU A O 1
ATOM 696 N N . LEU A 1 87 ? 21.606 8.014 12.093 1.00 55.34 87 LEU A N 1
ATOM 697 C CA . LEU A 1 87 ? 21.215 7.572 10.743 1.00 55.34 87 LEU A CA 1
ATOM 698 C C . LEU A 1 87 ? 21.351 8.677 9.678 1.00 55.34 87 LEU A C 1
ATOM 700 O O . LEU A 1 87 ? 21.242 8.404 8.484 1.00 55.34 87 LEU A O 1
ATOM 704 N N . LEU A 1 88 ? 21.600 9.919 10.103 1.00 53.16 88 LEU A N 1
ATOM 705 C CA . LEU A 1 88 ? 21.799 11.086 9.240 1.00 53.16 88 LEU A CA 1
ATOM 706 C C . LEU A 1 88 ? 23.208 11.185 8.649 1.00 53.16 88 LEU A C 1
ATOM 708 O O . LEU A 1 88 ? 23.448 12.106 7.874 1.00 53.16 88 LEU A O 1
ATOM 712 N N . ILE A 1 89 ? 24.132 10.284 8.991 1.00 55.69 89 ILE A N 1
ATOM 713 C CA . ILE A 1 89 ? 25.463 10.254 8.380 1.00 55.69 89 ILE A CA 1
ATOM 714 C C . ILE A 1 89 ? 25.358 9.399 7.111 1.00 55.69 89 ILE A C 1
ATOM 716 O O . ILE A 1 89 ? 25.402 8.169 7.211 1.00 55.69 89 ILE A O 1
ATOM 720 N N . PRO A 1 90 ? 25.193 9.990 5.908 1.00 56.59 90 PRO A N 1
ATOM 721 C CA . PRO A 1 90 ? 25.284 9.212 4.690 1.00 56.59 90 PRO A CA 1
ATOM 722 C C . PRO A 1 90 ? 26.703 8.656 4.630 1.00 56.59 90 PRO A C 1
ATOM 724 O O . PRO A 1 90 ? 27.672 9.400 4.490 1.00 56.59 90 PRO A O 1
ATOM 727 N N . ASN A 1 91 ? 26.835 7.340 4.754 1.00 54.25 91 ASN A N 1
ATOM 728 C CA . ASN A 1 91 ? 28.085 6.679 4.440 1.00 54.25 91 ASN A CA 1
ATOM 729 C C . ASN A 1 91 ? 28.241 6.808 2.920 1.00 54.25 91 ASN A C 1
ATOM 731 O O . ASN A 1 91 ? 27.604 6.078 2.162 1.00 54.25 91 ASN A O 1
ATOM 735 N N . THR A 1 92 ? 29.004 7.802 2.466 1.00 52.38 92 THR A N 1
ATOM 736 C CA . THR A 1 92 ? 29.194 8.170 1.053 1.00 52.38 92 THR A CA 1
ATOM 737 C C . THR A 1 92 ? 30.074 7.166 0.310 1.00 52.38 92 THR A C 1
ATOM 739 O O . THR A 1 92 ? 30.900 7.530 -0.524 1.00 52.38 92 THR A O 1
ATOM 742 N N . LYS A 1 93 ? 29.887 5.868 0.561 1.00 53.34 93 LYS A N 1
ATOM 743 C CA . LYS A 1 93 ? 30.313 4.866 -0.405 1.00 53.34 93 LYS A CA 1
ATOM 744 C C . LYS A 1 93 ? 29.320 4.952 -1.549 1.00 53.34 93 LYS A C 1
ATOM 746 O O . LYS A 1 93 ? 28.199 4.465 -1.450 1.00 53.34 93 LYS A O 1
ATOM 751 N N . THR A 1 94 ? 29.728 5.653 -2.600 1.00 52.44 94 THR A N 1
ATOM 752 C CA . THR A 1 94 ? 29.071 5.664 -3.903 1.00 52.44 94 THR A CA 1
ATOM 753 C C . THR A 1 94 ? 29.014 4.225 -4.398 1.00 52.44 94 THR A C 1
ATOM 755 O O . THR A 1 94 ? 29.948 3.722 -5.021 1.00 52.44 94 THR A O 1
ATOM 758 N N . ILE A 1 95 ? 27.943 3.521 -4.043 1.00 52.75 95 ILE A N 1
ATOM 759 C CA . ILE A 1 95 ? 27.599 2.265 -4.685 1.00 52.75 95 ILE A CA 1
ATOM 760 C C . ILE A 1 95 ? 27.208 2.686 -6.096 1.00 52.75 95 ILE A C 1
ATOM 762 O O . ILE A 1 95 ? 26.117 3.215 -6.306 1.00 52.75 95 ILE A O 1
ATOM 766 N N . ASN A 1 96 ? 28.133 2.518 -7.041 1.00 47.69 96 ASN A N 1
ATOM 767 C CA . ASN A 1 96 ? 27.829 2.551 -8.463 1.00 47.69 96 ASN A CA 1
ATOM 768 C C . ASN A 1 96 ? 26.901 1.367 -8.741 1.00 47.69 96 ASN A C 1
ATOM 770 O O . ASN A 1 96 ? 27.336 0.299 -9.160 1.00 47.69 96 ASN A O 1
ATOM 774 N N . MET A 1 97 ? 25.617 1.533 -8.434 1.00 54.97 97 MET A N 1
ATOM 775 C CA . MET A 1 97 ? 24.600 0.709 -9.049 1.00 54.97 97 MET A CA 1
ATOM 776 C C . MET A 1 97 ? 24.477 1.237 -10.465 1.00 54.97 97 MET A C 1
ATOM 778 O O . MET A 1 97 ? 23.894 2.297 -10.694 1.00 54.97 97 MET A O 1
ATOM 782 N N . GLU A 1 98 ? 25.084 0.527 -11.410 1.00 53.16 98 GLU A N 1
ATOM 783 C CA . GLU A 1 98 ? 24.672 0.620 -12.800 1.00 53.16 98 GLU A CA 1
ATOM 784 C C . GLU A 1 98 ? 23.185 0.269 -12.827 1.00 53.16 98 GLU A C 1
ATOM 786 O O . GLU A 1 98 ? 22.783 -0.888 -12.708 1.00 53.16 98 GLU A O 1
ATOM 791 N N . VAL A 1 99 ? 22.353 1.309 -12.849 1.00 57.22 99 VAL A N 1
ATOM 792 C CA . VAL A 1 99 ? 20.905 1.178 -12.918 1.00 57.22 99 VAL A CA 1
ATOM 793 C C . VAL A 1 99 ? 20.616 0.553 -14.273 1.00 57.22 99 VAL A C 1
ATOM 795 O O . VAL A 1 99 ? 20.621 1.243 -15.294 1.00 57.22 99 VAL A O 1
ATOM 798 N N . MET A 1 100 ? 20.388 -0.764 -14.295 1.00 52.97 100 MET A N 1
ATOM 799 C CA . MET A 1 100 ? 19.766 -1.412 -15.440 1.00 52.97 100 MET A CA 1
ATOM 800 C C . MET A 1 100 ? 18.417 -0.733 -15.647 1.00 52.97 100 MET A C 1
ATOM 802 O O . MET A 1 100 ? 17.456 -0.954 -14.909 1.00 52.97 100 MET A O 1
ATOM 806 N N . LYS A 1 101 ? 18.372 0.152 -16.639 1.00 56.31 101 LYS A N 1
ATOM 807 C CA . LYS A 1 101 ? 17.175 0.879 -17.033 1.00 56.31 101 LYS A CA 1
ATOM 808 C C . LYS A 1 101 ? 16.279 -0.083 -17.805 1.00 56.31 101 LYS A C 1
ATOM 810 O O . LYS A 1 101 ? 16.245 -0.072 -19.031 1.00 56.31 101 LYS A O 1
ATOM 815 N N . ILE A 1 102 ? 15.600 -0.960 -17.079 1.00 59.38 102 ILE A N 1
ATOM 816 C CA . ILE A 1 102 ? 14.603 -1.857 -17.654 1.00 59.38 102 ILE A CA 1
ATOM 817 C C . ILE A 1 102 ? 13.395 -0.983 -18.024 1.00 59.38 102 ILE A C 1
ATOM 819 O O . ILE A 1 102 ? 12.837 -0.273 -17.186 1.00 59.38 102 ILE A O 1
ATOM 823 N N . MET A 1 103 ? 13.042 -0.948 -19.309 1.00 60.28 103 MET A N 1
ATOM 824 C CA . MET A 1 103 ? 11.891 -0.196 -19.812 1.00 60.28 103 MET A CA 1
ATOM 825 C C . MET A 1 103 ? 10.606 -1.008 -19.596 1.00 60.28 103 MET A C 1
ATOM 827 O O . MET A 1 103 ? 10.189 -1.753 -20.469 1.00 60.28 103 MET A O 1
ATOM 831 N N . TYR A 1 104 ? 9.951 -0.825 -18.449 1.00 62.91 104 TYR A N 1
ATOM 832 C CA . TYR A 1 104 ? 8.721 -1.544 -18.062 1.00 62.91 104 TYR A CA 1
ATOM 833 C C . TYR A 1 104 ? 7.418 -1.005 -18.685 1.00 62.91 104 TYR A C 1
ATOM 835 O O . TYR A 1 104 ? 6.324 -1.344 -18.243 1.00 62.91 104 TYR A O 1
ATOM 843 N N . PHE A 1 105 ? 7.492 -0.102 -19.667 1.00 60.19 105 PHE A N 1
ATOM 844 C CA . PHE A 1 105 ? 6.284 0.534 -20.209 1.00 60.19 105 PHE A CA 1
ATOM 845 C C . PHE A 1 105 ? 5.415 -0.411 -21.041 1.00 60.19 105 PHE A C 1
ATOM 847 O O . PHE A 1 105 ? 4.205 -0.210 -21.098 1.00 60.19 105 PHE A O 1
ATOM 854 N N . HIS A 1 106 ? 6.013 -1.418 -21.681 1.00 60.88 106 HIS A N 1
ATOM 855 C CA . HIS A 1 106 ? 5.273 -2.329 -22.552 1.00 60.88 106 HIS A CA 1
ATOM 856 C C . HIS A 1 106 ? 4.427 -3.338 -21.749 1.00 60.88 106 HIS A C 1
ATOM 858 O O . HIS A 1 106 ? 3.308 -3.649 -22.145 1.00 60.88 106 HIS A O 1
ATOM 864 N N . ASP A 1 107 ? 4.893 -3.736 -20.562 1.00 67.19 107 ASP A N 1
ATOM 865 C CA . ASP A 1 107 ? 4.311 -4.844 -19.791 1.00 67.19 107 ASP A CA 1
ATOM 866 C C . ASP A 1 107 ? 2.953 -4.514 -19.135 1.00 67.19 107 ASP A C 1
ATOM 868 O O . ASP A 1 107 ? 2.171 -5.408 -18.816 1.00 67.19 107 ASP A O 1
ATOM 872 N N . ILE A 1 108 ? 2.629 -3.233 -18.909 1.00 72.69 108 ILE A N 1
ATOM 873 C CA . ILE A 1 108 ? 1.381 -2.843 -18.218 1.00 72.69 108 ILE A CA 1
ATOM 874 C C . ILE A 1 108 ? 0.166 -3.034 -19.132 1.00 72.69 108 ILE A C 1
ATOM 876 O O . ILE A 1 108 ? -0.900 -3.458 -18.682 1.00 72.69 108 ILE A O 1
ATOM 880 N N . VAL A 1 109 ? 0.317 -2.729 -20.423 1.00 78.88 109 VAL A N 1
ATOM 881 C CA . VAL A 1 109 ? -0.761 -2.899 -21.409 1.00 78.88 109 VAL A CA 1
ATOM 882 C C . VAL A 1 109 ? -1.037 -4.386 -21.642 1.00 78.88 109 VAL A C 1
ATOM 884 O O . VAL A 1 109 ? -2.184 -4.769 -21.875 1.00 78.88 109 VAL A O 1
ATOM 887 N N . ASP A 1 110 ? -0.028 -5.238 -21.452 1.00 83.00 110 ASP A N 1
ATOM 888 C CA . ASP A 1 110 ? -0.152 -6.689 -21.593 1.00 83.00 110 ASP A CA 1
ATOM 889 C C . ASP A 1 110 ? -1.080 -7.321 -20.541 1.00 83.00 110 ASP A C 1
ATOM 891 O O . ASP A 1 110 ? -1.603 -8.417 -20.760 1.00 83.00 110 ASP A O 1
ATOM 895 N N . ILE A 1 111 ? -1.382 -6.626 -19.437 1.00 81.69 111 ILE A N 1
ATOM 896 C CA . ILE A 1 111 ? -2.396 -7.062 -18.458 1.00 81.69 111 ILE A CA 1
ATOM 897 C C . ILE A 1 111 ? -3.796 -7.102 -19.093 1.00 81.69 111 ILE A C 1
ATOM 899 O O . ILE A 1 111 ? -4.607 -7.957 -18.740 1.00 81.69 111 ILE A O 1
ATOM 903 N N . PHE A 1 112 ? -4.078 -6.223 -20.060 1.00 83.31 112 PHE A N 1
ATOM 904 C CA . PHE A 1 112 ? -5.359 -6.186 -20.776 1.00 83.31 112 PHE A CA 1
ATOM 905 C C . PHE A 1 112 ? -5.419 -7.149 -21.965 1.00 83.31 112 PHE A C 1
ATOM 907 O O . PHE A 1 112 ? -6.437 -7.217 -22.656 1.00 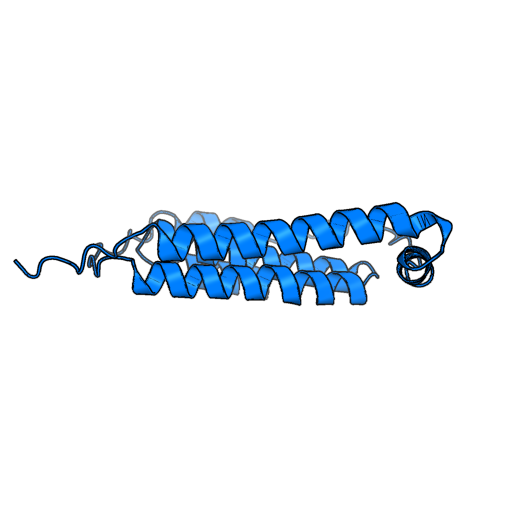83.31 112 PHE A O 1
ATOM 914 N N . ASN A 1 113 ? -4.349 -7.903 -22.220 1.00 89.06 113 ASN A N 1
ATOM 915 C CA . ASN A 1 113 ? -4.342 -8.889 -23.285 1.00 89.06 113 ASN A CA 1
ATOM 916 C C . ASN A 1 113 ? -5.305 -10.046 -22.959 1.00 89.06 113 ASN A C 1
ATOM 918 O O . ASN A 1 113 ? -5.476 -10.430 -21.800 1.00 89.06 113 ASN A O 1
ATOM 922 N N . TYR A 1 114 ? -5.894 -10.652 -23.991 1.00 88.06 114 TYR A N 1
ATOM 923 C CA . TYR A 1 114 ? -6.868 -11.741 -23.859 1.00 88.06 114 TYR A CA 1
ATOM 924 C C . TYR A 1 114 ? -6.329 -12.915 -23.027 1.00 88.06 114 TYR A C 1
ATOM 926 O O . TYR A 1 114 ? -7.069 -13.545 -22.276 1.00 88.06 114 TYR A O 1
ATOM 934 N N . HIS A 1 115 ? -5.019 -13.167 -23.101 1.00 91.06 115 HIS A N 1
ATOM 935 C CA . HIS A 1 115 ? -4.360 -14.214 -22.324 1.00 91.06 115 HIS A CA 1
ATOM 936 C C . HIS A 1 115 ? -4.437 -13.984 -20.802 1.00 91.06 115 HIS A C 1
ATOM 938 O O . HIS A 1 115 ? -4.625 -14.932 -20.043 1.00 91.06 115 HIS A O 1
ATOM 944 N N . ASN A 1 116 ? -4.368 -12.725 -20.357 1.00 90.38 116 ASN A N 1
ATOM 945 C CA . ASN A 1 116 ? -4.365 -12.340 -18.942 1.00 90.38 116 ASN A CA 1
ATOM 946 C C . ASN A 1 116 ? -5.763 -11.973 -18.412 1.00 90.38 116 ASN A C 1
ATOM 948 O O . ASN A 1 116 ? -5.908 -11.582 -17.252 1.00 90.38 116 ASN A O 1
ATOM 952 N N . LEU A 1 117 ? -6.813 -12.157 -19.221 1.00 91.31 117 LEU A N 1
ATOM 953 C CA . LEU A 1 117 ? -8.192 -11.818 -18.861 1.00 91.31 117 LEU A CA 1
ATOM 954 C C . LEU A 1 117 ? -8.665 -12.536 -17.587 1.00 91.31 117 LEU A C 1
ATOM 956 O O . LEU A 1 117 ? -9.390 -11.954 -16.782 1.00 91.31 117 LEU A O 1
ATOM 960 N N . SER A 1 118 ? -8.206 -13.772 -17.361 1.00 93.38 118 SER A N 1
ATOM 961 C CA . SER A 1 118 ? -8.494 -14.521 -16.130 1.00 93.38 118 SER A CA 1
ATOM 962 C C . SER A 1 118 ? -7.980 -13.796 -14.878 1.00 93.38 118 SER A C 1
ATOM 964 O O . SER A 1 118 ? -8.711 -13.651 -13.898 1.00 93.38 118 SER A O 1
ATOM 966 N N . LEU A 1 119 ? -6.754 -13.259 -14.926 1.00 92.06 119 LEU A N 1
ATOM 967 C CA . LEU A 1 119 ? -6.155 -12.515 -13.815 1.00 92.06 119 LEU A CA 1
ATOM 968 C C . LEU A 1 119 ? -6.955 -11.238 -13.530 1.00 92.06 119 LEU A C 1
ATOM 970 O O . LEU A 1 119 ? -7.292 -10.967 -12.377 1.00 92.06 119 LEU A O 1
ATOM 974 N N . TYR A 1 120 ? -7.329 -10.497 -14.576 1.00 91.00 120 TYR A N 1
ATOM 975 C CA . TYR A 1 120 ? -8.165 -9.301 -14.445 1.00 91.00 120 TYR A CA 1
ATOM 976 C C . TYR A 1 120 ? -9.525 -9.601 -13.790 1.00 91.00 120 TYR A C 1
ATOM 978 O O . TYR A 1 120 ? -9.976 -8.876 -12.894 1.00 91.00 120 TYR A O 1
ATOM 986 N N . LEU A 1 121 ? -10.164 -10.700 -14.196 1.00 94.31 121 LEU A N 1
ATOM 987 C CA . LEU A 1 121 ? -11.451 -11.132 -13.657 1.00 94.31 121 LEU A CA 1
ATOM 988 C C . LEU A 1 121 ? -11.334 -11.499 -12.169 1.00 94.31 121 LEU A C 1
ATOM 990 O O . LEU A 1 121 ? -12.139 -11.029 -11.363 1.00 94.31 121 LEU A O 1
ATOM 994 N N . ILE A 1 122 ? -10.298 -12.250 -11.781 1.00 96.25 122 ILE A N 1
ATOM 995 C CA . ILE A 1 122 ? -10.035 -12.594 -10.373 1.00 96.25 122 ILE A CA 1
ATOM 996 C C . ILE A 1 122 ? -9.823 -11.327 -9.532 1.00 96.25 122 ILE A C 1
ATOM 998 O O . ILE A 1 122 ? -10.427 -11.196 -8.466 1.00 96.25 122 ILE A O 1
ATOM 1002 N N . MET A 1 123 ? -9.031 -10.365 -10.017 1.00 94.31 123 MET A N 1
ATOM 1003 C CA . MET A 1 123 ? -8.791 -9.099 -9.309 1.00 94.31 123 MET A CA 1
ATOM 1004 C C . MET A 1 123 ? -10.083 -8.298 -9.108 1.00 94.31 123 MET A C 1
ATOM 1006 O O . MET A 1 123 ? -10.312 -7.745 -8.030 1.00 94.31 123 MET A O 1
ATOM 1010 N N . THR A 1 124 ? -10.963 -8.283 -10.109 1.00 95.38 124 THR A N 1
ATOM 1011 C CA . THR A 1 124 ? -12.250 -7.579 -10.030 1.00 95.38 124 THR A CA 1
ATOM 1012 C C . THR A 1 124 ? -13.193 -8.249 -9.031 1.00 95.38 124 THR A C 1
ATOM 1014 O O . THR A 1 124 ? -13.799 -7.562 -8.209 1.00 95.38 124 THR A O 1
ATOM 1017 N N . ILE A 1 125 ? -13.277 -9.585 -9.033 1.00 97.38 125 ILE A N 1
ATOM 1018 C CA . ILE A 1 125 ? -14.074 -10.326 -8.044 1.00 97.38 125 ILE A CA 1
ATOM 1019 C C . ILE A 1 125 ? -13.548 -10.076 -6.625 1.00 97.38 125 ILE A C 1
ATOM 1021 O O . ILE A 1 125 ? -14.345 -9.841 -5.719 1.00 97.38 125 ILE A O 1
ATOM 1025 N N . MET A 1 126 ? -12.227 -10.070 -6.423 1.00 97.38 126 MET A N 1
ATOM 1026 C CA . MET A 1 126 ? -11.620 -9.797 -5.114 1.00 97.38 126 MET A CA 1
ATOM 1027 C C . MET A 1 126 ? -11.970 -8.398 -4.590 1.00 97.38 126 MET A C 1
ATOM 1029 O O . MET A 1 126 ? -12.337 -8.253 -3.422 1.00 97.38 126 MET A O 1
ATOM 1033 N N . LEU A 1 127 ? -11.907 -7.373 -5.447 1.00 95.44 127 LEU A N 1
ATOM 1034 C CA . LEU A 1 127 ? -12.298 -6.004 -5.087 1.00 95.44 127 LEU A CA 1
ATOM 1035 C C . LEU A 1 127 ? -13.806 -5.874 -4.832 1.00 95.44 127 LEU A C 1
ATOM 1037 O O . LEU A 1 127 ? -14.229 -5.149 -3.934 1.00 95.44 127 LEU A O 1
ATOM 1041 N N . PHE A 1 128 ? -14.631 -6.595 -5.586 1.00 97.50 128 PHE A N 1
ATOM 1042 C CA . PHE A 1 128 ? -16.074 -6.608 -5.365 1.00 97.50 128 PHE A CA 1
ATOM 1043 C C . PHE A 1 128 ? -16.442 -7.273 -4.030 1.00 97.50 128 PHE A C 1
ATOM 1045 O O . PHE A 1 128 ? -17.229 -6.730 -3.252 1.00 97.50 128 PHE A O 1
ATOM 1052 N N . LEU A 1 129 ? -15.828 -8.420 -3.724 1.00 97.69 129 LEU A N 1
ATOM 1053 C CA . LEU A 1 129 ? -16.025 -9.120 -2.456 1.00 97.69 129 LEU A CA 1
ATOM 1054 C C . LEU A 1 129 ? -15.542 -8.294 -1.262 1.00 97.69 129 LEU A C 1
ATOM 1056 O O . LEU A 1 129 ? -16.212 -8.293 -0.229 1.00 97.69 129 LEU A O 1
ATOM 1060 N N . SER A 1 130 ? -14.425 -7.569 -1.386 1.00 95.62 130 SER A N 1
ATOM 1061 C CA . SER A 1 130 ? -13.948 -6.701 -0.305 1.00 95.62 130 SER A CA 1
ATOM 1062 C C . SER A 1 130 ? -14.929 -5.561 -0.018 1.00 95.62 130 SER A C 1
ATOM 1064 O O . SER A 1 130 ? -15.209 -5.287 1.149 1.00 95.62 130 SER A O 1
ATOM 1066 N N . LEU A 1 131 ? -15.542 -4.965 -1.048 1.00 95.50 131 LEU A N 1
ATOM 1067 C CA . LEU A 1 131 ? -16.577 -3.943 -0.875 1.00 95.50 131 LEU A CA 1
ATOM 1068 C C . LEU A 1 131 ? -17.825 -4.514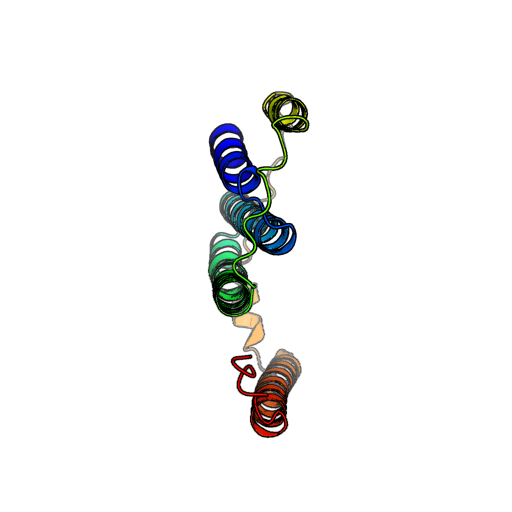 -0.188 1.00 95.50 131 LEU A C 1
ATOM 1070 O O . LEU A 1 131 ? -18.311 -3.927 0.780 1.00 95.50 131 LEU A O 1
ATOM 1074 N N . LEU A 1 132 ? -18.306 -5.686 -0.618 1.00 96.38 132 LEU A N 1
ATOM 1075 C CA . LEU A 1 132 ? -19.421 -6.371 0.049 1.00 96.38 132 LEU A CA 1
ATOM 1076 C C . LEU A 1 132 ? -19.102 -6.709 1.511 1.00 96.38 132 LEU A C 1
ATOM 1078 O O . LEU A 1 132 ? -19.966 -6.574 2.379 1.00 96.38 132 LEU A O 1
ATOM 1082 N N . ALA A 1 133 ? -17.870 -7.132 1.802 1.00 95.31 133 ALA A N 1
ATOM 1083 C CA . ALA A 1 133 ? -17.429 -7.408 3.164 1.00 95.31 133 ALA A CA 1
ATOM 1084 C C . ALA A 1 133 ? -17.455 -6.141 4.027 1.00 95.31 133 ALA A C 1
ATOM 1086 O O . ALA A 1 133 ? -18.015 -6.173 5.122 1.00 95.31 133 ALA A O 1
ATOM 1087 N N . VAL A 1 134 ? -16.925 -5.020 3.525 1.00 93.44 134 VAL A N 1
ATOM 1088 C CA . VAL A 1 134 ? -16.949 -3.731 4.235 1.00 93.44 134 VAL A CA 1
ATOM 1089 C C . VAL A 1 134 ? -18.386 -3.299 4.532 1.00 93.44 134 VAL A C 1
ATOM 1091 O O . VAL A 1 134 ? -18.685 -2.981 5.679 1.00 93.44 134 VAL A O 1
ATOM 1094 N N . VAL A 1 135 ? -19.289 -3.366 3.548 1.00 94.62 135 VAL A N 1
ATOM 1095 C CA . VAL A 1 135 ? -20.714 -3.034 3.730 1.00 94.62 135 VAL A CA 1
ATOM 1096 C C . VAL A 1 135 ? -21.366 -3.932 4.788 1.00 94.62 135 VAL A C 1
ATOM 1098 O O . VAL A 1 135 ? -22.059 -3.456 5.684 1.00 94.62 135 VAL A O 1
ATOM 1101 N N . ASN A 1 136 ? -21.114 -5.238 4.745 1.00 92.69 136 ASN A N 1
ATOM 1102 C CA . ASN A 1 136 ? -21.661 -6.157 5.743 1.00 92.69 136 ASN A CA 1
ATOM 1103 C C . ASN A 1 136 ? -21.126 -5.883 7.157 1.00 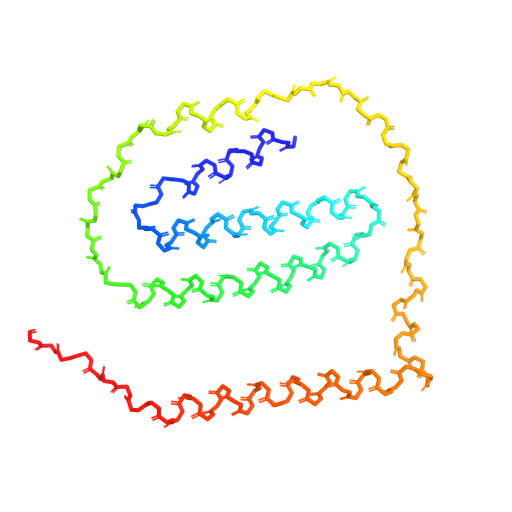92.69 136 ASN A C 1
ATOM 1105 O O . ASN A 1 136 ? -21.876 -6.020 8.124 1.00 92.69 136 ASN A O 1
ATOM 1109 N N . ILE A 1 137 ? -19.852 -5.504 7.294 1.00 90.69 137 ILE A N 1
ATOM 1110 C CA . ILE A 1 137 ? -19.246 -5.164 8.588 1.00 90.69 137 ILE A CA 1
ATOM 1111 C C . ILE A 1 137 ? -19.859 -3.873 9.142 1.00 90.69 137 ILE A C 1
ATOM 1113 O O . ILE A 1 137 ? -20.211 -3.833 10.321 1.00 90.69 137 ILE A O 1
ATOM 1117 N N . THR A 1 138 ? -20.037 -2.845 8.307 1.00 88.06 138 THR A N 1
ATOM 1118 C CA . THR A 1 138 ? -20.587 -1.557 8.754 1.00 88.06 138 THR A CA 1
ATOM 1119 C C . THR A 1 138 ? -22.057 -1.651 9.162 1.00 88.06 138 THR A C 1
ATOM 1121 O O . THR A 1 138 ? -22.446 -0.984 10.114 1.00 88.06 138 THR A O 1
ATOM 1124 N N . TYR A 1 139 ? -22.863 -2.508 8.522 1.00 84.88 139 TYR A N 1
ATOM 1125 C CA . TYR A 1 139 ? -24.268 -2.712 8.908 1.00 84.88 139 TYR A CA 1
ATOM 1126 C C . TYR A 1 139 ? -24.467 -3.656 10.103 1.00 84.88 139 TYR A C 1
ATOM 1128 O O . TYR A 1 139 ? -25.458 -3.526 10.820 1.00 84.88 139 TYR A O 1
ATOM 1136 N N . LYS A 1 140 ? -23.558 -4.613 10.340 1.00 79.31 140 LYS A N 1
ATOM 1137 C CA . LYS A 1 140 ? -23.669 -5.561 11.469 1.00 79.31 140 LYS A CA 1
ATOM 1138 C C . LYS A 1 140 ? -23.207 -4.994 12.804 1.00 79.31 140 LYS A C 1
ATOM 1140 O O . LYS A 1 140 ? -23.543 -5.569 13.835 1.00 79.31 140 LYS A O 1
ATOM 1145 N N . ALA A 1 141 ? -22.433 -3.915 12.799 1.00 66.44 141 ALA A N 1
ATOM 1146 C CA . ALA A 1 141 ? -22.032 -3.234 14.015 1.00 66.44 141 ALA A CA 1
ATOM 1147 C C . ALA A 1 141 ? -23.090 -2.174 14.373 1.00 66.44 141 ALA A C 1
ATOM 1149 O O . ALA A 1 141 ? -23.036 -1.075 13.817 1.00 66.44 141 ALA A O 1
ATOM 1150 N N . PRO A 1 142 ? -24.044 -2.430 15.298 1.00 60.19 142 PRO A N 1
ATOM 1151 C CA . PRO A 1 142 ? -24.703 -1.319 15.964 1.00 60.19 142 PRO A CA 1
ATOM 1152 C C . PRO A 1 142 ? -23.584 -0.543 16.651 1.00 60.19 142 PRO A C 1
ATOM 1154 O O . PRO A 1 142 ? -22.904 -1.083 17.523 1.00 60.19 142 PRO A O 1
ATOM 1157 N N . SER A 1 143 ? -23.325 0.684 16.194 1.00 59.28 143 SER A N 1
ATOM 1158 C CA . SER A 1 143 ? -22.392 1.575 16.872 1.00 59.28 143 SER A CA 1
ATOM 1159 C C . SER A 1 143 ? -22.798 1.589 18.346 1.00 59.28 143 SER A C 1
ATOM 1161 O O . SER A 1 143 ? -23.933 1.984 18.637 1.00 59.28 143 SER A O 1
ATOM 1163 N N . PRO A 1 144 ? -21.947 1.137 19.286 1.00 55.81 144 PRO A N 1
ATOM 1164 C CA . PRO A 1 144 ? -22.146 1.519 20.662 1.00 55.81 144 PRO A CA 1
ATOM 1165 C C . PRO A 1 144 ? -21.903 3.022 20.650 1.00 55.81 144 PRO A C 1
ATOM 1167 O O . PRO A 1 144 ? -20.759 3.476 20.688 1.00 55.81 144 PRO A O 1
ATOM 1170 N N . LEU A 1 145 ? -22.984 3.794 20.493 1.00 58.31 145 LEU A N 1
ATOM 1171 C CA . LEU A 1 145 ? -22.997 5.202 20.842 1.00 58.31 145 LEU A CA 1
ATOM 1172 C C . LEU A 1 145 ? -22.293 5.265 22.187 1.00 58.31 145 LEU A C 1
ATOM 1174 O O . LEU A 1 145 ? -22.734 4.628 23.145 1.00 58.31 145 LEU A O 1
ATOM 1178 N N . ARG A 1 146 ? -21.129 5.917 22.187 1.00 58.91 146 ARG A N 1
ATOM 1179 C CA . ARG A 1 146 ? -20.261 6.054 23.349 1.00 58.91 146 ARG A CA 1
ATOM 1180 C C . ARG A 1 146 ? -21.164 6.417 24.529 1.00 58.91 146 ARG A C 1
ATOM 1182 O O . ARG A 1 146 ? -21.795 7.473 24.453 1.00 58.91 146 ARG A O 1
ATOM 1189 N N . PRO A 1 147 ? -21.306 5.570 25.565 1.00 56.28 147 PRO A N 1
ATOM 1190 C CA . PRO A 1 147 ? -22.064 5.983 26.727 1.00 56.28 147 PRO A CA 1
ATOM 1191 C C . PRO A 1 147 ? -21.341 7.203 27.295 1.00 56.28 147 PRO A C 1
ATOM 1193 O O . PRO A 1 147 ? -20.163 7.138 27.642 1.00 56.28 147 PRO A O 1
ATOM 1196 N N . TYR A 1 148 ? -22.028 8.341 27.278 1.00 57.84 148 TYR A N 1
ATOM 1197 C CA . TYR A 1 148 ? -21.590 9.554 27.949 1.00 57.84 148 TYR A CA 1
ATOM 1198 C C . TYR A 1 148 ? -21.914 9.390 29.434 1.00 57.84 148 TYR A C 1
ATOM 1200 O O . TYR A 1 148 ? -22.919 9.921 29.896 1.00 57.84 148 TYR A O 1
ATOM 1208 N N . PHE A 1 149 ? -21.104 8.612 30.150 1.00 47.38 149 PHE A N 1
ATOM 1209 C CA . PHE A 1 149 ? -21.070 8.591 31.611 1.00 47.38 149 PHE A CA 1
ATOM 1210 C C . PHE A 1 149 ? -19.622 8.469 32.077 1.00 47.38 149 PHE A C 1
ATOM 1212 O O . PHE A 1 149 ? -18.900 7.610 31.518 1.00 47.38 149 PHE A O 1
#

Organism: NCBI:txid60593

pLDDT: mean 73.69, std 15.5, range [47.38, 97.69]

Radius of gyration: 21.23 Å; chains: 1; bounding box: 55×30×56 Å